Protein AF-A0A832G395-F1 (afdb_monomer)

Sequence (70 aa):
MQESISLVDILNELREIKKRIERIEDAIEELVDSILTPEEEKLLREVEDKIKKGDFSDFIPIEKLDEVLK

Solvent-accessible surface area (backbone atoms only — not comparable to full-atom values): 4337 Å² total; per-residue (Å²)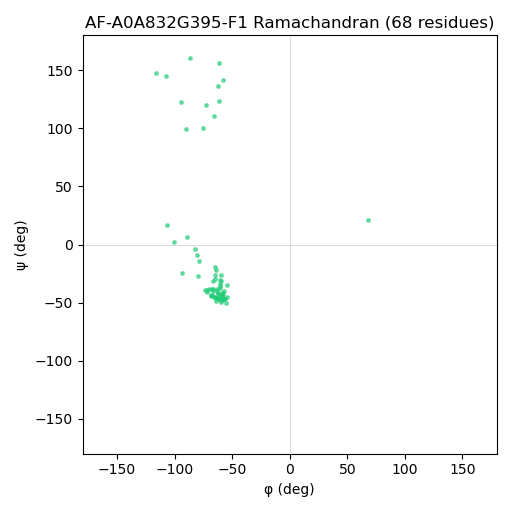: 131,85,82,79,82,46,76,65,56,54,52,50,52,53,52,52,51,50,57,52,50,55,55,48,50,54,54,49,50,56,51,54,74,68,51,73,50,75,68,54,51,50,52,50,52,55,51,52,52,29,58,75,69,68,56,54,85,94,59,76,64,77,91,51,47,76,74,73,77,110

Secondary structure (DSSP, 8-state):
------HHHHHHHHHHHHHHHHHHHHHHHHHHHHSPPHHHHHHHHHHHHHHHHT--TT---GGGHHHH--

Mean predicted aligned error: 9.85 Å

pLDDT: mean 89.07, std 9.39, range [45.19, 97.75]

Foldseek 3Di:
DPDDQDPVNVVVVVVVVVVVVVVVVVVVVVVVVVDDDPVRVVVVVVVVVCVVVVNCVVDDDPVCPVVVVD

Structure (mmCIF, N/CA/C/O backbone):
data_AF-A0A832G395-F1
#
_entry.id   AF-A0A832G395-F1
#
loop_
_atom_site.group_PDB
_atom_site.id
_atom_site.type_symbol
_atom_site.label_atom_id
_atom_site.label_alt_id
_atom_site.label_comp_id
_atom_site.label_asym_id
_atom_site.label_entity_id
_atom_site.label_seq_id
_atom_site.pdbx_PDB_ins_code
_atom_site.Cartn_x
_atom_site.Cartn_y
_atom_site.Cartn_z
_atom_site.occupancy
_atom_site.B_iso_or_equiv
_atom_site.auth_seq_id
_atom_site.auth_comp_id
_atom_site.auth_asym_id
_atom_site.auth_atom_id
_atom_site.pdbx_PDB_model_num
ATOM 1 N N . MET A 1 1 ? 39.175 -8.795 -31.354 1.00 45.19 1 MET A N 1
ATOM 2 C CA . MET A 1 1 ? 38.174 -8.168 -32.241 1.00 45.19 1 MET A CA 1
ATOM 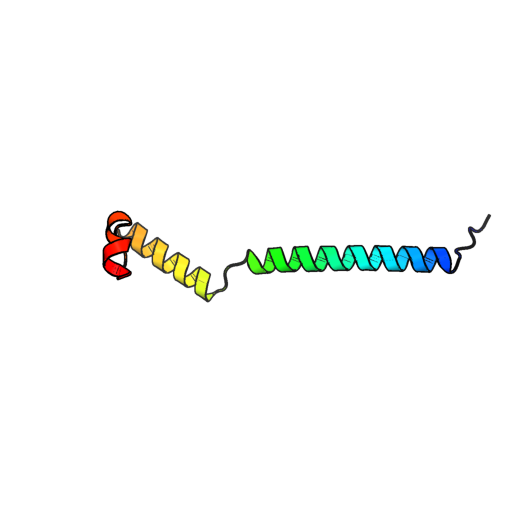3 C C . MET A 1 1 ? 37.394 -7.188 -31.386 1.00 45.19 1 MET A C 1
ATOM 5 O O . MET A 1 1 ? 36.907 -7.611 -30.350 1.00 45.19 1 MET A O 1
ATOM 9 N N . GLN A 1 2 ? 37.375 -5.898 -31.729 1.00 57.22 2 GLN A N 1
ATOM 10 C CA . GLN A 1 2 ? 36.459 -4.947 -31.090 1.00 57.22 2 GLN A CA 1
ATOM 11 C C . GLN A 1 2 ? 35.058 -5.257 -31.619 1.00 57.22 2 GLN A C 1
ATOM 13 O O . GLN A 1 2 ? 34.855 -5.228 -32.831 1.00 57.22 2 GLN A O 1
ATOM 18 N N . GLU A 1 3 ? 34.126 -5.609 -30.738 1.00 63.75 3 GLU A N 1
ATOM 19 C CA . GLU A 1 3 ? 32.715 -5.710 -31.105 1.00 63.75 3 GLU A CA 1
ATOM 20 C C . GLU A 1 3 ? 32.222 -4.299 -31.44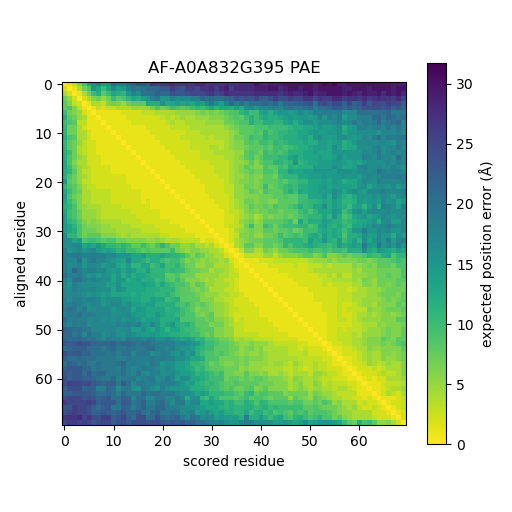9 1.00 63.75 3 GLU A C 1
ATOM 22 O O . GLU A 1 3 ? 32.194 -3.406 -30.602 1.00 63.75 3 GLU A O 1
ATOM 27 N N . SER A 1 4 ? 31.931 -4.056 -32.728 1.00 75.44 4 SER A N 1
ATOM 28 C CA . SER A 1 4 ? 31.360 -2.789 -33.172 1.00 75.44 4 SER A CA 1
ATOM 29 C C . SER A 1 4 ? 29.889 -2.758 -32.775 1.00 75.44 4 SER A C 1
ATOM 31 O O . SER A 1 4 ? 29.057 -3.362 -33.451 1.00 75.44 4 SER A O 1
ATOM 33 N N . ILE A 1 5 ? 29.581 -2.070 -31.680 1.00 77.50 5 ILE A N 1
ATOM 34 C CA . ILE A 1 5 ? 28.202 -1.822 -31.255 1.00 77.50 5 ILE A CA 1
ATOM 35 C C . ILE A 1 5 ? 27.504 -1.007 -32.349 1.00 77.50 5 ILE A C 1
ATOM 37 O O . ILE A 1 5 ? 27.980 0.065 -32.737 1.00 77.50 5 ILE A O 1
ATOM 41 N N . SER A 1 6 ? 26.390 -1.515 -32.873 1.00 89.69 6 SER A N 1
ATOM 42 C CA . SER A 1 6 ? 25.594 -0.809 -33.872 1.00 89.69 6 SER A CA 1
ATOM 43 C C . SER A 1 6 ? 24.576 0.130 -33.217 1.00 89.69 6 SER A C 1
ATOM 45 O O . SER A 1 6 ? 24.180 -0.034 -32.064 1.00 89.69 6 SER A O 1
ATOM 47 N N . LEU A 1 7 ? 24.078 1.108 -33.981 1.00 89.88 7 LEU A N 1
ATOM 48 C CA . LEU A 1 7 ? 22.961 1.956 -33.538 1.00 89.88 7 LEU A CA 1
ATOM 49 C C . LEU A 1 7 ? 21.689 1.144 -33.239 1.00 89.88 7 LEU A C 1
ATOM 51 O O . LEU A 1 7 ? 20.861 1.572 -32.437 1.00 89.88 7 LEU A O 1
ATOM 55 N N . VAL A 1 8 ? 21.529 -0.019 -33.877 1.00 92.19 8 VAL A N 1
ATOM 56 C CA . VAL A 1 8 ? 20.404 -0.929 -33.634 1.00 92.19 8 VAL A CA 1
ATOM 57 C C . VAL A 1 8 ? 20.543 -1.603 -32.270 1.00 92.19 8 VAL A C 1
ATOM 59 O O . VAL A 1 8 ? 19.548 -1.712 -31.555 1.00 92.19 8 VAL A O 1
ATOM 62 N N . ASP A 1 9 ? 21.760 -1.982 -31.881 1.00 92.94 9 ASP A N 1
ATOM 63 C CA . ASP A 1 9 ? 22.037 -2.571 -30.566 1.00 92.94 9 ASP A CA 1
ATOM 64 C C . ASP A 1 9 ? 21.733 -1.560 -29.456 1.00 92.94 9 ASP A C 1
ATOM 66 O O . ASP A 1 9 ? 20.967 -1.856 -28.542 1.00 92.94 9 ASP A O 1
ATOM 70 N N . ILE A 1 10 ? 22.191 -0.313 -29.624 1.00 92.75 10 ILE A N 1
ATOM 71 C CA . ILE A 1 10 ? 21.878 0.795 -28.706 1.00 92.75 10 ILE A CA 1
ATOM 72 C C . ILE A 1 10 ? 20.361 1.016 -28.605 1.00 92.75 10 ILE A C 1
ATOM 74 O O . ILE A 1 10 ? 19.822 1.194 -27.513 1.00 92.75 10 ILE A O 1
ATOM 78 N N . LEU A 1 11 ? 19.638 0.997 -29.730 1.00 94.00 11 LEU A N 1
ATOM 79 C CA . LEU A 1 11 ? 18.184 1.174 -29.725 1.00 94.00 11 LEU A CA 1
ATOM 80 C C . LEU A 1 11 ? 17.464 0.045 -28.971 1.00 94.00 11 LEU A C 1
ATOM 82 O O . LEU A 1 11 ? 16.465 0.299 -28.293 1.00 94.00 11 LEU A O 1
ATOM 86 N N . ASN A 1 12 ? 17.940 -1.192 -29.097 1.00 95.69 12 ASN A N 1
ATOM 87 C CA . ASN A 1 12 ? 17.370 -2.336 -28.392 1.00 95.69 12 ASN A CA 1
ATOM 88 C C . ASN A 1 12 ? 17.629 -2.248 -26.887 1.00 95.69 12 ASN A C 1
ATOM 90 O O . ASN A 1 12 ? 16.684 -2.399 -26.113 1.00 95.69 12 ASN A O 1
ATOM 94 N N . GLU A 1 13 ? 18.847 -1.898 -26.476 1.00 95.88 13 GLU A N 1
ATOM 95 C CA . GLU A 1 13 ? 19.172 -1.665 -25.066 1.00 95.88 13 GLU A CA 1
ATOM 96 C C . GLU A 1 13 ? 18.304 -0.556 -24.460 1.00 95.88 13 GLU A C 1
ATOM 98 O O . GLU A 1 13 ? 17.726 -0.735 -23.389 1.00 95.88 13 GLU A O 1
ATOM 103 N N . LEU A 1 14 ? 18.114 0.563 -25.168 1.00 95.88 14 LEU A N 1
ATOM 104 C CA . LEU A 1 14 ? 17.239 1.648 -24.707 1.00 95.88 14 LEU A CA 1
ATOM 105 C C . LEU A 1 14 ? 15.785 1.190 -24.526 1.00 95.88 14 LEU A C 1
ATOM 107 O O . LEU A 1 14 ? 15.116 1.599 -23.575 1.00 95.88 14 LEU A O 1
ATOM 111 N N . ARG A 1 15 ? 15.283 0.318 -25.408 1.00 97.00 15 ARG A N 1
ATOM 112 C CA . ARG A 1 15 ? 13.939 -0.268 -25.274 1.00 97.00 15 ARG A CA 1
ATOM 113 C C . ARG A 1 15 ? 13.838 -1.204 -24.075 1.00 97.00 15 ARG A C 1
ATOM 115 O O . ARG A 1 15 ? 12.802 -1.218 -23.413 1.00 97.00 15 ARG A O 1
ATOM 122 N N . GLU A 1 16 ? 14.873 -1.985 -23.794 1.00 97.44 16 GLU A N 1
ATOM 123 C CA . GLU A 1 16 ? 14.907 -2.851 -22.614 1.00 97.44 16 GLU A CA 1
ATOM 124 C C . GLU A 1 16 ? 14.990 -2.048 -21.320 1.00 97.44 16 GLU A C 1
ATOM 126 O O . GLU A 1 16 ? 14.249 -2.332 -20.380 1.00 97.44 16 GLU A O 1
ATOM 131 N N . ILE A 1 17 ? 15.825 -1.008 -21.286 1.00 97.62 17 ILE A N 1
ATOM 132 C CA . ILE A 1 17 ? 15.908 -0.076 -20.159 1.00 97.62 17 ILE A CA 1
ATOM 133 C C . ILE A 1 17 ? 14.538 0.549 -19.902 1.00 97.62 17 ILE A C 1
ATOM 135 O O . ILE A 1 17 ? 14.077 0.527 -18.764 1.00 97.62 17 ILE A O 1
ATOM 139 N N . LYS A 1 18 ? 13.846 1.018 -20.949 1.00 97.50 18 LYS A N 1
ATOM 140 C CA . LYS A 1 18 ? 12.492 1.567 -20.818 1.0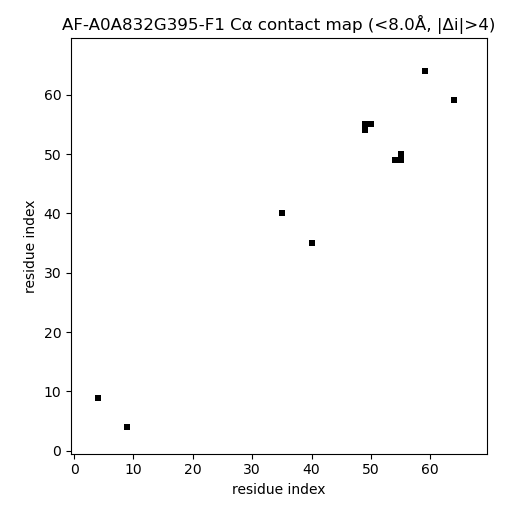0 97.50 18 LYS A CA 1
ATOM 141 C C . LYS A 1 18 ? 11.534 0.574 -20.149 1.00 97.50 18 LYS A C 1
ATOM 143 O O . LYS A 1 18 ? 10.902 0.923 -19.162 1.00 97.50 18 LYS A O 1
ATOM 148 N N . LYS A 1 19 ? 11.485 -0.675 -20.624 1.00 97.50 19 LYS A N 1
ATOM 149 C CA . LYS A 1 19 ? 10.629 -1.721 -20.030 1.00 97.50 19 LYS A CA 1
ATOM 150 C C . LYS A 1 19 ? 10.971 -2.015 -18.570 1.00 97.50 19 LYS A C 1
ATOM 152 O O . LYS A 1 19 ? 10.102 -2.390 -17.791 1.00 97.50 19 LYS A O 1
ATOM 157 N N . ARG A 1 20 ? 12.251 -1.923 -18.202 1.00 97.69 20 ARG A N 1
ATOM 158 C CA . ARG A 1 20 ? 12.688 -2.116 -16.814 1.00 97.69 20 ARG A CA 1
ATOM 159 C C . ARG A 1 20 ? 12.244 -0.962 -15.925 1.00 97.69 20 ARG A C 1
ATOM 161 O O . ARG A 1 20 ? 11.875 -1.231 -14.793 1.00 97.69 20 ARG A O 1
ATOM 168 N N . ILE A 1 21 ? 12.272 0.271 -16.431 1.00 97.75 21 ILE A N 1
ATOM 169 C CA . ILE A 1 21 ? 11.776 1.449 -15.711 1.00 97.75 21 ILE A CA 1
ATOM 170 C C . ILE A 1 21 ? 10.271 1.324 -15.470 1.00 97.75 21 ILE A C 1
ATOM 172 O O . ILE A 1 21 ? 9.866 1.432 -14.324 1.00 97.75 21 ILE A O 1
ATOM 176 N N . GLU A 1 22 ? 9.484 0.984 -16.495 1.00 96.94 22 GLU A N 1
ATOM 177 C CA . GLU A 1 22 ? 8.026 0.796 -16.360 1.00 96.94 22 GLU A CA 1
ATOM 178 C C . GLU A 1 22 ? 7.692 -0.223 -15.252 1.00 96.94 22 GLU A C 1
ATOM 180 O O . GLU A 1 22 ? 6.902 0.049 -14.360 1.00 96.94 22 GLU A O 1
ATOM 185 N N . ARG A 1 23 ? 8.397 -1.361 -15.207 1.00 96.31 23 ARG A N 1
ATOM 186 C CA . ARG A 1 23 ? 8.209 -2.358 -14.134 1.00 96.31 23 ARG A CA 1
ATOM 187 C C . ARG A 1 23 ? 8.610 -1.869 -12.742 1.00 96.31 23 ARG A C 1
ATOM 189 O O . ARG A 1 23 ? 8.117 -2.393 -11.750 1.00 96.31 23 ARG A O 1
ATOM 196 N N . ILE A 1 24 ? 9.584 -0.965 -12.657 1.00 96.44 24 ILE A N 1
ATOM 197 C CA . ILE A 1 24 ? 9.997 -0.371 -11.381 1.00 96.44 24 ILE A CA 1
ATOM 198 C C . ILE A 1 24 ? 8.933 0.622 -10.913 1.00 96.44 24 ILE A C 1
ATOM 200 O O . ILE A 1 24 ? 8.657 0.660 -9.721 1.00 96.44 24 ILE A O 1
ATOM 204 N N . GLU A 1 25 ? 8.340 1.390 -11.828 1.00 95.38 25 GLU A N 1
ATOM 205 C CA . GLU A 1 25 ? 7.227 2.294 -11.524 1.00 95.38 25 GLU A CA 1
ATOM 206 C C . GLU A 1 25 ? 6.038 1.513 -10.954 1.00 95.38 25 GLU A C 1
ATOM 208 O O . GLU A 1 25 ? 5.606 1.836 -9.850 1.00 95.38 25 GLU A O 1
ATOM 213 N N . ASP A 1 26 ? 5.623 0.424 -11.611 1.00 94.00 26 ASP A N 1
ATOM 214 C CA . ASP A 1 26 ? 4.539 -0.446 -11.125 1.00 94.00 26 ASP A CA 1
ATOM 215 C C . ASP A 1 26 ? 4.826 -0.978 -9.706 1.00 94.00 26 ASP A C 1
ATOM 217 O O . ASP A 1 26 ? 3.988 -0.910 -8.810 1.00 94.00 26 ASP A O 1
ATOM 221 N N . ALA A 1 27 ? 6.047 -1.469 -9.464 1.00 92.06 27 ALA A N 1
ATOM 222 C CA . ALA A 1 27 ? 6.430 -1.996 -8.154 1.00 92.06 27 ALA A CA 1
ATOM 223 C C . ALA A 1 27 ? 6.472 -0.912 -7.062 1.00 92.06 27 ALA A C 1
ATOM 225 O O . ALA A 1 27 ? 6.235 -1.202 -5.890 1.00 92.06 27 ALA A O 1
ATOM 226 N N . ILE A 1 28 ? 6.808 0.331 -7.420 1.00 93.12 28 ILE A N 1
ATOM 227 C CA . ILE A 1 28 ? 6.771 1.462 -6.488 1.00 93.12 28 ILE A CA 1
ATOM 228 C C . ILE A 1 28 ? 5.324 1.838 -6.174 1.00 93.12 28 ILE A C 1
ATOM 230 O O . ILE A 1 28 ? 5.034 2.102 -5.012 1.00 93.12 28 ILE A O 1
ATOM 234 N N . GLU A 1 29 ? 4.431 1.842 -7.163 1.00 89.38 29 GLU A N 1
ATOM 235 C CA . GLU A 1 29 ? 3.003 2.108 -6.956 1.00 89.38 29 GLU A CA 1
ATOM 236 C C . GLU A 1 29 ? 2.387 1.071 -6.010 1.00 89.38 29 GLU A C 1
ATOM 238 O O . GLU A 1 29 ? 1.822 1.448 -4.987 1.00 89.38 29 GLU A O 1
ATOM 243 N N . GLU A 1 30 ? 2.638 -0.222 -6.238 1.00 87.38 30 GLU A N 1
ATOM 244 C CA . GLU A 1 30 ? 2.208 -1.292 -5.325 1.00 87.38 30 GLU A CA 1
ATOM 245 C C . GLU A 1 30 ? 2.753 -1.105 -3.899 1.00 87.38 30 GLU A C 1
ATOM 247 O O . GLU A 1 30 ? 2.049 -1.346 -2.916 1.00 87.38 30 GLU A O 1
ATOM 252 N N . LEU A 1 31 ? 4.010 -0.669 -3.760 1.00 86.75 31 LEU A N 1
ATOM 253 C CA . LEU A 1 31 ? 4.607 -0.399 -2.452 1.00 86.75 31 LEU A CA 1
ATOM 254 C C . LEU A 1 31 ? 3.951 0.796 -1.765 1.00 86.75 31 LEU A C 1
ATOM 256 O O . LEU A 1 31 ? 3.685 0.722 -0.567 1.00 86.75 31 LEU A O 1
ATOM 260 N N . VAL A 1 32 ? 3.696 1.879 -2.496 1.00 82.69 32 VAL A N 1
ATOM 261 C CA . VAL A 1 32 ? 3.021 3.067 -1.964 1.00 82.69 32 VAL A CA 1
ATOM 262 C C . VAL A 1 32 ? 1.607 2.710 -1.517 1.00 82.69 32 VAL A C 1
ATOM 264 O O . VAL A 1 32 ? 1.251 3.026 -0.386 1.00 82.69 32 VAL A O 1
ATOM 267 N N . ASP A 1 33 ? 0.857 1.972 -2.334 1.00 79.06 33 ASP A N 1
ATOM 268 C CA . ASP A 1 33 ? -0.500 1.518 -2.010 1.00 79.06 33 ASP A CA 1
ATOM 269 C C . ASP A 1 33 ? -0.532 0.539 -0.825 1.00 79.06 33 ASP A C 1
ATOM 271 O O . ASP A 1 33 ? -1.532 0.436 -0.115 1.00 79.06 33 ASP A O 1
ATOM 275 N N . SER A 1 34 ? 0.565 -0.184 -0.577 1.00 76.25 34 SER A N 1
ATO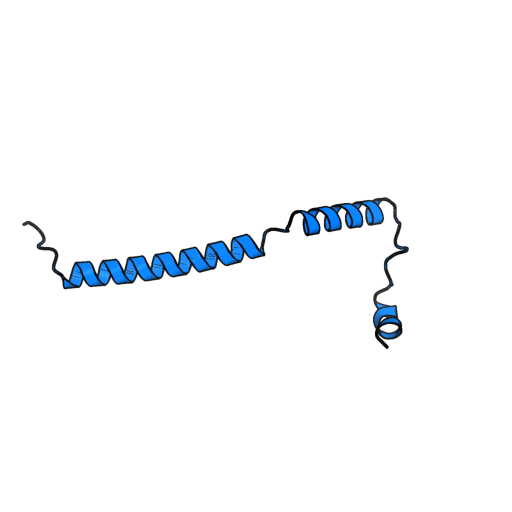M 276 C CA . SER A 1 34 ? 0.681 -1.094 0.569 1.00 76.25 34 SER A CA 1
ATOM 277 C C . SER A 1 34 ? 0.981 -0.396 1.900 1.00 76.25 34 SER A C 1
ATOM 279 O O . SER A 1 34 ? 0.869 -1.018 2.961 1.00 76.25 34 SER A O 1
ATOM 281 N N . ILE A 1 35 ? 1.392 0.874 1.869 1.00 85.69 35 ILE A N 1
ATOM 282 C CA . ILE A 1 35 ? 1.760 1.638 3.060 1.00 85.69 35 ILE A CA 1
ATOM 283 C C . ILE A 1 35 ? 0.543 2.427 3.538 1.00 85.69 35 ILE A C 1
ATOM 285 O O . ILE A 1 35 ? 0.014 3.273 2.824 1.00 85.69 35 ILE A O 1
ATOM 289 N N . LEU A 1 36 ? 0.145 2.196 4.791 1.00 83.50 36 LEU A N 1
ATOM 290 C CA . LEU A 1 36 ? -0.854 3.035 5.446 1.00 83.50 36 LEU A CA 1
ATOM 291 C C . LEU A 1 36 ? -0.340 4.472 5.559 1.00 83.50 36 LEU A C 1
ATOM 293 O O . LEU A 1 36 ? 0.796 4.721 5.975 1.00 83.50 36 LEU A O 1
ATOM 297 N N . THR A 1 37 ? -1.210 5.426 5.259 1.00 86.00 37 THR A N 1
ATOM 298 C CA . THR A 1 37 ? -0.987 6.830 5.598 1.00 86.00 37 THR A CA 1
ATOM 299 C C . THR A 1 37 ? -0.889 7.005 7.121 1.00 86.00 37 THR A C 1
ATOM 301 O O . THR A 1 37 ? -1.435 6.197 7.882 1.00 86.00 37 THR A O 1
ATOM 304 N N . PRO A 1 38 ? -0.224 8.064 7.619 1.00 87.12 38 PRO A N 1
ATOM 305 C CA . PRO A 1 38 ? -0.163 8.346 9.056 1.00 87.12 38 PRO A CA 1
ATOM 306 C C . PRO A 1 38 ? -1.547 8.437 9.717 1.00 87.12 38 PRO A C 1
ATOM 308 O O . PRO A 1 38 ? -1.725 8.038 10.871 1.00 87.12 38 PRO A O 1
ATOM 311 N N . GLU A 1 39 ? -2.536 8.957 8.991 1.00 88.19 39 GLU A N 1
ATOM 312 C CA . GLU A 1 39 ? -3.929 9.024 9.415 1.00 88.19 39 GLU A CA 1
ATOM 313 C C . GLU A 1 39 ? -4.555 7.630 9.554 1.00 88.19 39 GLU A C 1
ATOM 315 O O . GLU A 1 39 ? -5.199 7.351 10.569 1.00 88.19 39 GLU A O 1
ATOM 320 N N . GLU A 1 40 ? -4.337 6.739 8.584 1.00 88.56 40 GLU A N 1
ATOM 321 C CA . GLU A 1 40 ? -4.813 5.351 8.635 1.00 88.56 40 GLU A CA 1
ATOM 322 C C . GLU A 1 40 ? -4.116 4.545 9.735 1.00 88.56 40 GLU A C 1
ATOM 324 O O . GLU A 1 40 ? -4.774 3.792 10.453 1.00 88.56 40 GLU A O 1
ATOM 329 N N . GLU A 1 41 ? -2.811 4.736 9.940 1.00 90.44 41 GLU A N 1
ATOM 330 C CA . GLU A 1 41 ? -2.078 4.085 11.030 1.00 90.44 41 GLU A CA 1
ATOM 331 C C . GLU A 1 41 ? -2.611 4.538 12.399 1.00 90.44 41 GLU A C 1
ATOM 333 O O . GLU A 1 41 ? -2.778 3.731 13.319 1.00 90.44 41 GLU A O 1
ATOM 338 N N . LYS A 1 42 ? -2.934 5.829 12.541 1.00 93.38 42 LYS A N 1
ATOM 339 C CA . LYS A 1 42 ? -3.561 6.357 13.755 1.00 93.38 42 LYS A CA 1
ATOM 340 C C . LYS A 1 42 ? -4.936 5.730 13.983 1.00 93.38 42 LYS A C 1
ATOM 342 O O . LYS A 1 42 ? -5.213 5.295 15.101 1.00 93.38 42 LYS A O 1
ATOM 347 N N . LEU A 1 43 ? -5.766 5.655 12.943 1.00 93.19 43 LEU A N 1
ATOM 348 C CA . LEU A 1 43 ? -7.086 5.032 13.024 1.00 93.19 43 LEU A CA 1
ATOM 349 C C . LEU A 1 43 ? -6.975 3.557 13.432 1.00 93.19 43 LEU A C 1
ATOM 351 O O . LEU A 1 43 ? -7.703 3.108 14.315 1.00 93.19 43 L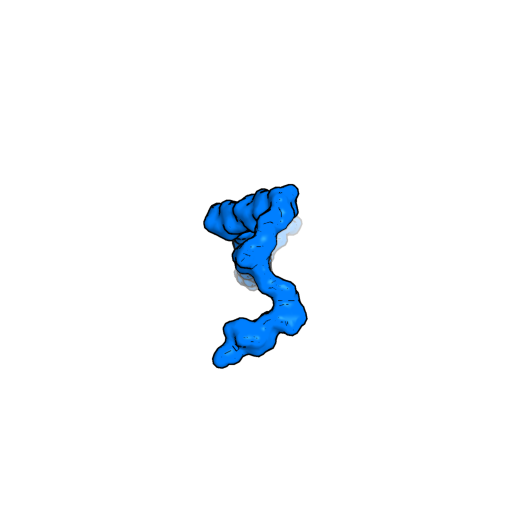EU A O 1
ATOM 355 N N . LEU A 1 44 ? -6.022 2.822 12.852 1.00 92.44 44 LEU A N 1
ATOM 356 C CA . LEU A 1 44 ? -5.762 1.427 13.195 1.00 92.44 44 LEU A CA 1
ATOM 357 C C . LEU A 1 44 ? -5.420 1.273 14.683 1.00 92.44 44 LEU A C 1
ATOM 359 O O . LEU A 1 44 ? -6.020 0.444 15.364 1.00 92.44 44 LEU A O 1
ATOM 363 N N . ARG A 1 45 ? -4.524 2.113 15.220 1.00 93.50 45 ARG A N 1
ATOM 364 C CA . ARG A 1 45 ? -4.170 2.098 16.652 1.00 93.50 45 ARG A CA 1
ATOM 365 C C . ARG A 1 45 ? -5.363 2.411 17.554 1.00 93.50 45 ARG A C 1
ATOM 367 O O . ARG A 1 45 ? -5.533 1.763 18.584 1.00 93.50 45 ARG A O 1
ATOM 374 N N . GLU A 1 46 ? -6.196 3.382 17.181 1.00 93.88 46 GLU A N 1
ATOM 375 C CA . GLU A 1 46 ? -7.413 3.714 17.934 1.00 93.88 46 GLU A CA 1
ATOM 376 C C . GLU A 1 46 ? -8.394 2.533 17.970 1.00 93.88 46 GLU A C 1
ATOM 378 O O . GLU A 1 46 ? -8.944 2.219 19.029 1.00 93.88 46 GLU A O 1
ATOM 383 N N . VAL A 1 47 ? -8.584 1.846 16.840 1.00 93.62 47 VAL A N 1
ATOM 384 C CA . VAL A 1 47 ? -9.425 0.643 16.751 1.00 93.62 47 VAL A CA 1
ATOM 385 C C . VAL A 1 47 ? -8.842 -0.499 17.585 1.00 93.62 47 VAL A C 1
ATOM 387 O O . VAL A 1 47 ? -9.572 -1.119 18.358 1.00 93.62 47 VAL A O 1
ATOM 390 N N . GLU A 1 48 ? -7.536 -0.757 17.504 1.00 92.81 48 GLU A N 1
ATOM 391 C CA . GLU A 1 48 ? -6.876 -1.780 18.325 1.00 92.81 48 GLU A CA 1
ATOM 392 C C . GLU A 1 48 ? -7.049 -1.527 19.827 1.00 92.81 48 GLU A C 1
ATOM 394 O O . GLU A 1 48 ? -7.310 -2.458 20.593 1.00 92.81 48 GLU A O 1
ATOM 399 N N . ASP A 1 49 ? -6.924 -0.275 20.266 1.00 95.31 49 ASP A N 1
ATOM 400 C CA . ASP A 1 49 ? -7.111 0.095 21.667 1.00 95.31 49 ASP A CA 1
ATOM 401 C C . ASP A 1 49 ? -8.559 -0.092 22.127 1.00 95.31 49 ASP A C 1
ATOM 403 O O . ASP A 1 49 ? -8.785 -0.553 23.250 1.00 95.31 49 ASP A O 1
ATOM 407 N N . LYS A 1 50 ? -9.543 0.218 21.273 1.00 94.75 50 LYS A N 1
ATOM 408 C CA . LYS A 1 50 ? -10.965 -0.057 21.539 1.00 94.75 50 LYS A CA 1
ATOM 409 C C . LYS A 1 50 ? -11.219 -1.556 21.690 1.00 94.75 50 LYS A C 1
ATOM 411 O O . LYS A 1 50 ? -11.808 -1.970 22.688 1.00 94.75 50 LYS A O 1
ATOM 416 N N . ILE A 1 51 ? -10.671 -2.376 20.786 1.00 92.94 51 ILE A N 1
ATOM 417 C CA . ILE A 1 51 ? -10.756 -3.845 20.856 1.00 92.94 51 ILE A CA 1
ATOM 418 C C . ILE A 1 51 ? -10.141 -4.364 22.162 1.00 92.94 51 ILE A C 1
ATOM 420 O O . ILE A 1 51 ? -10.776 -5.145 22.868 1.00 92.94 51 ILE A O 1
ATOM 424 N N . LYS A 1 52 ? -8.935 -3.907 22.534 1.00 93.38 52 LYS A N 1
ATOM 425 C CA . LYS A 1 52 ? -8.262 -4.310 23.787 1.00 93.38 52 LYS A CA 1
ATOM 426 C C . LYS A 1 52 ? -9.066 -3.938 25.032 1.00 93.38 52 LYS A C 1
ATOM 428 O O . LYS A 1 52 ? -9.047 -4.677 26.013 1.00 93.38 52 LYS A O 1
ATOM 433 N N . LYS A 1 53 ? -9.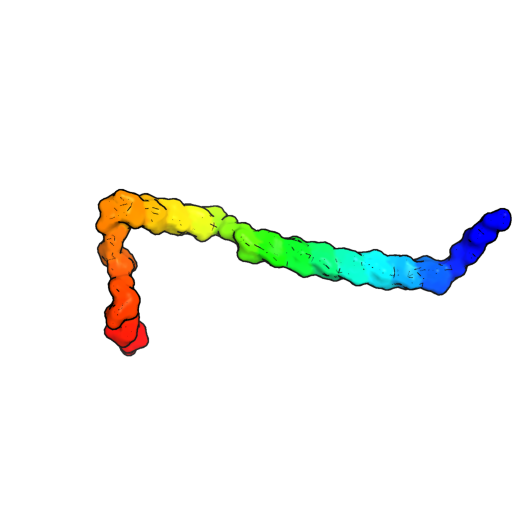757 -2.797 25.003 1.00 95.50 53 LYS A N 1
ATOM 434 C CA . LYS A 1 53 ? -10.637 -2.332 26.086 1.00 95.50 53 LYS A CA 1
ATOM 435 C C . LYS A 1 53 ? -12.015 -3.002 26.071 1.00 95.50 53 LYS A C 1
ATOM 437 O O . LYS A 1 53 ? -12.764 -2.826 27.027 1.00 95.50 53 LYS A O 1
ATOM 442 N N . GLY A 1 54 ? -12.342 -3.765 25.025 1.00 91.94 54 GLY A N 1
ATOM 443 C CA . GLY A 1 54 ? -13.666 -4.353 24.823 1.00 91.94 54 GLY A CA 1
ATOM 444 C C . GLY A 1 54 ? -14.757 -3.316 24.539 1.00 91.94 54 GLY A C 1
ATOM 445 O O . GLY A 1 54 ? -15.932 -3.590 24.777 1.00 91.94 54 GLY A O 1
ATOM 446 N N . ASP A 1 55 ? -14.380 -2.123 24.076 1.00 92.25 55 ASP A N 1
ATOM 447 C CA . ASP A 1 55 ? -15.312 -1.052 23.738 1.00 92.25 55 ASP A CA 1
ATOM 448 C C . ASP A 1 55 ? -15.717 -1.161 22.268 1.00 92.25 55 ASP A C 1
ATOM 450 O O . ASP A 1 55 ? -14.987 -0.753 21.365 1.00 92.25 55 ASP A O 1
ATOM 454 N N . PHE A 1 56 ? -16.897 -1.735 22.043 1.00 91.56 56 PHE A N 1
ATOM 455 C CA . PHE A 1 56 ? -17.470 -1.912 20.711 1.00 91.56 56 PHE A CA 1
ATOM 456 C C . PHE A 1 56 ? -18.637 -0.961 20.432 1.00 91.56 56 PHE A C 1
ATOM 458 O O . PHE A 1 56 ? -19.420 -1.210 19.523 1.00 91.56 56 PHE A O 1
ATOM 465 N N . SER A 1 57 ? -18.783 0.107 21.220 1.00 90.56 57 SER A N 1
ATOM 466 C CA . SER A 1 57 ? -19.929 1.022 21.128 1.00 90.56 57 SER A CA 1
ATOM 467 C C . SER A 1 57 ? -20.078 1.691 19.756 1.00 90.56 57 SER A C 1
ATOM 469 O O . SER A 1 57 ? -21.201 1.916 19.310 1.00 90.56 57 SER A O 1
ATOM 471 N N . ASP A 1 58 ? -18.962 1.931 19.067 1.00 87.56 58 ASP A N 1
ATOM 472 C CA . ASP A 1 58 ? -18.929 2.506 17.717 1.00 87.56 58 ASP A CA 1
ATOM 473 C C . ASP A 1 58 ? -19.167 1.479 16.593 1.00 87.56 58 ASP A C 1
A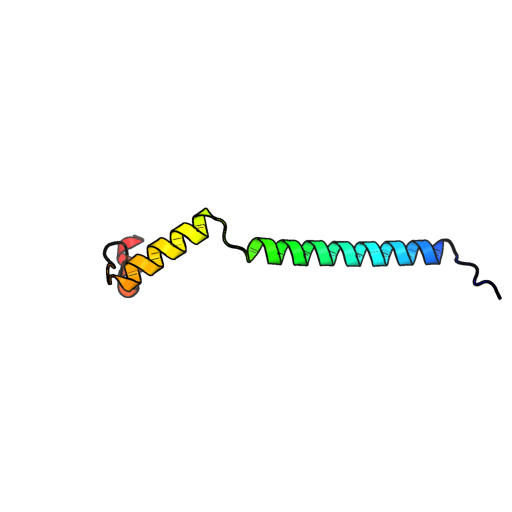TOM 475 O O . ASP A 1 58 ? -19.201 1.844 15.418 1.00 87.56 58 ASP A O 1
ATOM 479 N N . PHE A 1 59 ? -19.304 0.191 16.920 1.00 89.69 59 PHE A N 1
ATOM 480 C CA . PHE A 1 59 ? -19.396 -0.891 15.942 1.00 89.69 59 PHE A CA 1
ATOM 481 C C . PHE A 1 59 ? -20.756 -1.582 16.016 1.00 89.69 59 PHE A C 1
ATOM 483 O O . PHE A 1 59 ? -21.357 -1.732 17.080 1.00 89.69 59 PHE A O 1
ATOM 490 N N . ILE A 1 60 ? -21.231 -2.057 14.867 1.00 89.69 60 ILE A N 1
ATOM 491 C CA . ILE A 1 60 ? -22.449 -2.862 14.782 1.00 89.69 60 ILE A CA 1
ATOM 492 C C . ILE A 1 60 ? -22.099 -4.324 14.481 1.00 89.69 60 ILE A C 1
ATOM 494 O O . ILE A 1 60 ? -21.149 -4.583 13.737 1.00 89.69 60 ILE A O 1
ATOM 498 N N . PRO A 1 61 ? -22.858 -5.293 15.023 1.00 89.12 61 PRO A N 1
ATOM 499 C CA . PRO A 1 61 ? -22.772 -6.678 14.581 1.00 89.12 61 PRO A CA 1
ATOM 500 C C . PRO A 1 61 ? -23.069 -6.782 13.086 1.00 89.12 61 PRO A C 1
ATOM 502 O O . PRO A 1 61 ? -23.966 -6.099 12.582 1.00 89.12 61 PRO A O 1
ATOM 505 N N . ILE A 1 62 ? -22.344 -7.654 12.389 1.00 90.50 62 ILE A N 1
ATOM 506 C CA . ILE A 1 62 ? -22.463 -7.802 10.934 1.00 90.50 62 ILE A CA 1
ATOM 507 C C . ILE A 1 62 ? -23.878 -8.217 10.512 1.00 90.50 62 ILE A C 1
ATOM 509 O O . ILE A 1 62 ? -24.364 -7.791 9.470 1.00 90.50 62 ILE A O 1
ATOM 513 N N . GLU A 1 63 ? -24.586 -8.961 11.363 1.00 91.31 63 GLU A N 1
ATOM 514 C CA . GLU A 1 63 ? -25.967 -9.400 11.143 1.00 91.31 63 GLU A 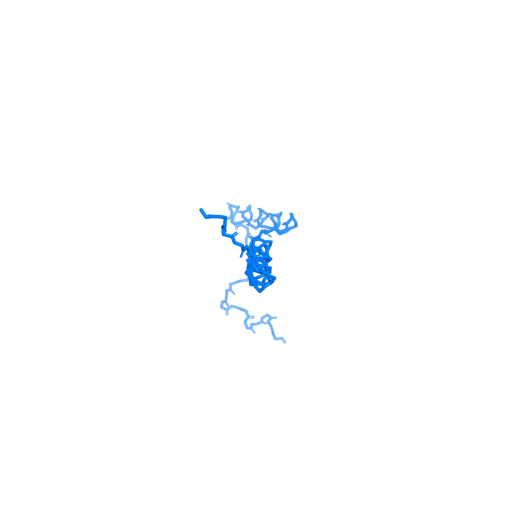CA 1
ATOM 515 C C . GLU A 1 63 ? -26.963 -8.233 11.092 1.00 91.31 63 GLU A C 1
ATOM 517 O O . GLU A 1 63 ? -28.068 -8.395 10.582 1.00 91.31 63 GLU A O 1
ATOM 522 N N . LYS A 1 64 ? -26.587 -7.062 11.621 1.00 90.38 64 LYS A N 1
ATOM 523 C CA . LYS A 1 64 ? -27.423 -5.854 11.654 1.00 90.38 64 LYS A CA 1
ATOM 524 C C . LYS A 1 64 ? -27.077 -4.842 10.563 1.00 90.38 64 LYS A C 1
ATOM 526 O O . LYS A 1 64 ? -27.685 -3.775 10.519 1.00 90.38 64 LYS A O 1
ATOM 531 N N . LEU A 1 65 ? -26.121 -5.145 9.685 1.00 90.19 65 LEU A N 1
ATOM 532 C CA . LEU A 1 65 ? -25.659 -4.212 8.654 1.00 90.19 65 LEU A CA 1
ATOM 533 C C . LEU A 1 65 ? -26.801 -3.764 7.721 1.00 90.19 65 LEU A C 1
ATOM 535 O O . LEU A 1 65 ? -26.941 -2.575 7.439 1.00 90.19 65 LEU A O 1
ATOM 539 N N . ASP A 1 66 ? -27.670 -4.698 7.328 1.00 88.69 66 ASP A N 1
ATOM 540 C CA . ASP A 1 66 ? -28.822 -4.441 6.451 1.00 88.69 66 ASP A CA 1
ATOM 541 C C . ASP A 1 66 ? -29.876 -3.504 7.069 1.00 88.69 66 ASP A C 1
ATOM 543 O O . ASP A 1 66 ? -30.681 -2.912 6.349 1.00 88.69 66 ASP A O 1
ATOM 547 N N . GLU A 1 67 ? -29.916 -3.378 8.399 1.00 88.56 67 GLU A N 1
ATOM 548 C CA . GLU A 1 67 ? -30.846 -2.484 9.102 1.00 88.56 67 GLU A CA 1
ATOM 549 C C . GLU A 1 67 ? -30.364 -1.030 9.084 1.00 88.56 67 GLU A C 1
ATOM 551 O O . GLU A 1 67 ? -31.183 -0.116 9.138 1.00 88.56 67 GLU A O 1
ATOM 556 N N . VAL A 1 68 ? -29.047 -0.821 8.995 1.00 84.19 68 VAL A N 1
ATOM 557 C CA . VAL A 1 68 ? -28.400 0.499 9.068 1.00 84.19 68 VAL A CA 1
ATOM 558 C C . VAL A 1 68 ? -28.182 1.113 7.680 1.00 84.19 68 VAL A C 1
ATOM 560 O O . VAL A 1 68 ? -28.116 2.332 7.559 1.00 84.19 68 VAL A O 1
ATOM 563 N N . LEU A 1 69 ? -28.095 0.293 6.628 1.00 83.12 69 LEU A N 1
ATOM 564 C CA . LEU A 1 69 ? -27.892 0.741 5.239 1.00 83.12 69 LEU A CA 1
ATOM 565 C C . LEU A 1 69 ? -29.194 1.039 4.463 1.00 83.12 69 LEU A C 1
ATOM 567 O O . LEU A 1 69 ? -29.137 1.280 3.256 1.00 83.12 69 LEU A O 1
ATOM 571 N N . LYS A 1 70 ? -30.354 1.002 5.127 1.00 65.06 70 LYS A N 1
ATOM 572 C CA . LYS A 1 70 ? -31.664 1.370 4.557 1.00 65.06 70 LYS A CA 1
ATOM 573 C C . LYS A 1 70 ? -31.967 2.852 4.727 1.00 65.06 70 LYS A C 1
ATOM 575 O O . LYS A 1 70 ? -32.568 3.411 3.784 1.00 65.06 70 LYS A O 1
#

Radius of gyration: 26.2 Å; Cα contacts (8 Å, |Δi|>4): 6; chains: 1; bounding box: 70×18×60 Å